Protein AF-A0A2D4JWB6-F1 (afdb_monomer)

Structure (mmCIF, N/CA/C/O backbone):
data_AF-A0A2D4JWB6-F1
#
_entry.id   AF-A0A2D4JWB6-F1
#
loop_
_atom_site.group_PDB
_atom_site.id
_atom_site.type_symbol
_atom_site.label_atom_id
_atom_site.label_alt_id
_atom_site.label_comp_id
_atom_site.label_asym_id
_atom_site.label_entity_id
_atom_site.label_seq_id
_atom_site.pdbx_PDB_ins_code
_atom_site.Cartn_x
_atom_site.Cartn_y
_atom_site.Cartn_z
_atom_site.occupancy
_atom_site.B_iso_or_equiv
_atom_site.auth_seq_id
_atom_site.auth_comp_id
_atom_site.auth_asym_id
_atom_site.auth_atom_id
_atom_site.pdbx_PDB_model_num
ATOM 1 N N . ALA A 1 1 ? -14.107 -13.205 6.616 1.00 50.22 1 ALA A N 1
ATOM 2 C CA . ALA A 1 1 ? -12.677 -13.515 6.820 1.00 50.22 1 ALA A CA 1
ATOM 3 C C . ALA A 1 1 ? -11.920 -12.197 6.752 1.00 50.22 1 ALA A C 1
ATOM 5 O O . ALA A 1 1 ? -12.348 -11.374 5.946 1.00 50.22 1 ALA A O 1
ATOM 6 N N . PRO A 1 2 ? -10.890 -11.950 7.582 1.00 56.34 2 PRO A N 1
ATOM 7 C CA . PRO A 1 2 ? -10.072 -10.755 7.404 1.00 56.34 2 PRO A CA 1
ATOM 8 C C . PRO A 1 2 ? -9.550 -10.767 5.966 1.00 56.34 2 PRO A C 1
ATOM 10 O O . PRO A 1 2 ? -9.200 -11.836 5.452 1.00 56.34 2 PRO A O 1
ATOM 13 N N . VAL A 1 3 ? -9.577 -9.612 5.296 1.00 56.62 3 VAL A N 1
ATOM 14 C CA . VAL A 1 3 ? -8.914 -9.458 3.997 1.00 56.62 3 VAL A CA 1
ATOM 15 C C . VAL A 1 3 ? -7.510 -10.043 4.166 1.00 56.62 3 VAL A C 1
ATOM 17 O O . VAL A 1 3 ? -6.886 -9.798 5.198 1.00 56.62 3 VAL A O 1
ATOM 20 N N . PRO A 1 4 ? -7.007 -10.883 3.253 1.00 68.75 4 PRO A N 1
ATOM 21 C CA . PRO A 1 4 ? -5.662 -11.417 3.386 1.00 68.75 4 PRO A CA 1
ATOM 22 C C . PRO A 1 4 ? -4.666 -10.290 3.085 1.00 68.75 4 PRO A C 1
ATOM 24 O O . PRO A 1 4 ? -4.110 -10.206 1.998 1.00 68.75 4 PRO A O 1
ATOM 27 N N . LEU A 1 5 ? -4.470 -9.397 4.055 1.00 70.38 5 LEU A N 1
ATOM 28 C CA . LEU A 1 5 ? -3.648 -8.189 3.961 1.00 70.38 5 LEU A CA 1
ATOM 29 C C . LEU A 1 5 ? -2.213 -8.532 3.557 1.00 70.38 5 LEU A C 1
ATOM 31 O O . LEU A 1 5 ? -1.631 -7.875 2.699 1.00 70.38 5 LEU A O 1
ATOM 35 N N . HIS A 1 6 ? -1.693 -9.653 4.062 1.00 71.62 6 HIS A N 1
ATOM 36 C CA . HIS A 1 6 ? -0.408 -10.203 3.632 1.00 71.62 6 HIS A CA 1
ATOM 37 C C . HIS A 1 6 ? -0.333 -10.520 2.133 1.00 71.62 6 HIS A C 1
ATOM 39 O O . HIS A 1 6 ? 0.759 -10.501 1.581 1.00 71.62 6 HIS A O 1
ATOM 45 N N . LEU A 1 7 ? -1.452 -10.807 1.453 1.00 81.00 7 LEU A N 1
ATOM 46 C CA . LEU A 1 7 ? -1.452 -10.949 -0.004 1.00 81.00 7 LEU A CA 1
ATOM 47 C C . LEU A 1 7 ? -1.303 -9.587 -0.681 1.00 81.00 7 LEU A C 1
ATOM 49 O O . LEU A 1 7 ? -0.507 -9.482 -1.611 1.00 81.00 7 LEU A O 1
ATOM 53 N N . MET A 1 8 ? -2.013 -8.548 -0.230 1.00 83.38 8 MET A N 1
ATOM 54 C CA . MET A 1 8 ? -1.891 -7.202 -0.813 1.00 83.38 8 MET A CA 1
ATOM 55 C C . MET A 1 8 ? -0.460 -6.667 -0.730 1.00 83.38 8 MET A C 1
ATOM 57 O O . MET A 1 8 ? 0.068 -6.208 -1.736 1.00 83.38 8 MET A O 1
ATOM 61 N N . PHE A 1 9 ? 0.185 -6.809 0.430 1.00 87.19 9 PHE A N 1
ATOM 62 C CA . PHE A 1 9 ? 1.580 -6.410 0.646 1.00 87.19 9 PHE A CA 1
ATOM 63 C C . PHE A 1 9 ? 2.575 -7.552 0.391 1.00 87.19 9 PHE A C 1
ATOM 65 O O . PHE A 1 9 ? 3.695 -7.538 0.898 1.00 87.19 9 PHE A O 1
ATOM 72 N N . SER A 1 10 ? 2.194 -8.576 -0.378 1.00 87.88 10 SER A N 1
ATOM 73 C CA . SER A 1 10 ? 3.151 -9.614 -0.761 1.00 87.88 10 SER A CA 1
ATOM 74 C C . SER A 1 10 ? 4.085 -9.090 -1.842 1.00 87.88 10 SER A C 1
ATOM 76 O O . SER A 1 10 ? 3.643 -8.445 -2.795 1.00 87.88 10 SER A O 1
ATOM 78 N N . GLN A 1 11 ? 5.366 -9.455 -1.750 1.00 86.62 11 GLN A N 1
ATOM 79 C CA . GLN A 1 11 ? 6.354 -9.122 -2.776 1.00 86.62 11 GLN A CA 1
ATOM 80 C C . GLN A 1 11 ? 5.837 -9.493 -4.173 1.00 86.62 11 GLN A C 1
ATOM 82 O O . GLN A 1 11 ? 5.835 -8.661 -5.068 1.00 86.62 11 GLN A O 1
ATOM 87 N N . LYS A 1 12 ? 5.283 -10.702 -4.330 1.00 87.00 12 LYS A N 1
ATOM 88 C CA . LYS A 1 12 ? 4.730 -11.182 -5.602 1.00 87.00 12 LYS A CA 1
ATOM 89 C C . LYS A 1 12 ? 3.659 -10.255 -6.185 1.00 87.00 12 LYS A C 1
ATOM 91 O O 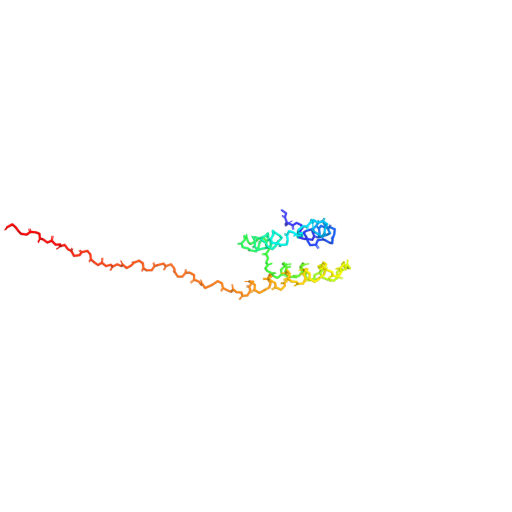. LYS A 1 12 ? 3.692 -9.985 -7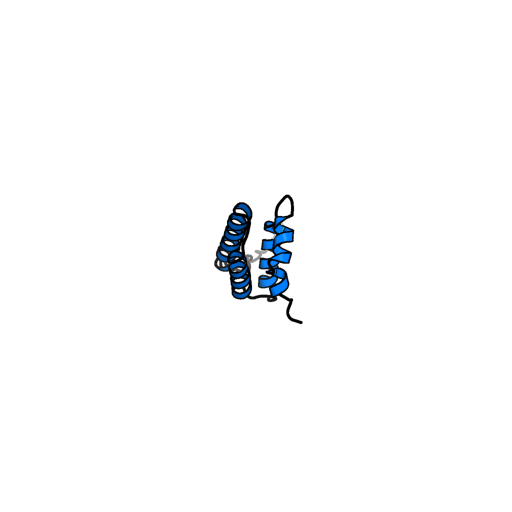.381 1.00 87.00 12 LYS A O 1
ATOM 96 N N . ASN A 1 13 ? 2.709 -9.793 -5.372 1.00 86.56 13 ASN A N 1
ATOM 97 C CA . ASN A 1 13 ? 1.631 -8.942 -5.874 1.00 86.56 13 ASN A CA 1
ATOM 98 C C . ASN A 1 13 ? 2.129 -7.544 -6.228 1.00 86.56 13 ASN A C 1
ATOM 100 O O . ASN A 1 13 ? 1.724 -6.980 -7.240 1.00 86.56 13 ASN A O 1
ATOM 104 N N . ILE A 1 14 ? 3.066 -7.028 -5.444 1.00 87.25 14 ILE A N 1
ATOM 105 C CA . ILE A 1 14 ? 3.694 -5.735 -5.695 1.00 87.25 14 ILE A CA 1
ATOM 106 C C . ILE A 1 14 ? 4.624 -5.783 -6.915 1.00 87.25 14 ILE A C 1
ATOM 108 O O . ILE A 1 14 ? 4.700 -4.814 -7.661 1.00 87.25 14 ILE A O 1
ATOM 112 N N . THR A 1 15 ? 5.227 -6.933 -7.230 1.00 84.25 15 THR A N 1
ATOM 113 C CA . THR A 1 15 ? 5.939 -7.130 -8.503 1.00 84.25 15 THR A CA 1
ATOM 114 C C . THR A 1 15 ? 5.015 -7.004 -9.720 1.00 84.25 15 THR 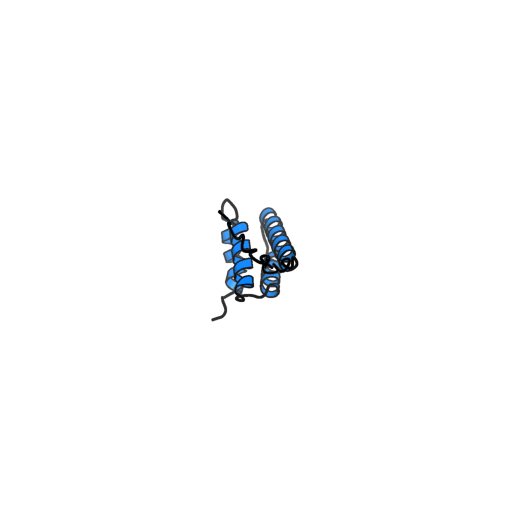A C 1
ATOM 116 O O . THR A 1 15 ? 5.471 -6.576 -10.775 1.00 84.25 15 THR A O 1
ATOM 119 N N . TYR A 1 16 ? 3.718 -7.326 -9.614 1.00 82.44 16 TYR A N 1
ATOM 120 C CA . TYR A 1 16 ? 2.790 -7.079 -10.727 1.00 82.44 16 TYR A CA 1
ATOM 121 C C . TYR A 1 16 ? 2.551 -5.585 -10.960 1.00 82.44 16 TYR A C 1
ATOM 123 O O . TYR A 1 16 ? 2.454 -5.175 -12.114 1.00 82.44 16 TYR A O 1
ATOM 131 N N . LEU A 1 17 ? 2.523 -4.774 -9.895 1.00 77.69 17 LEU A N 1
ATOM 132 C CA . LEU A 1 17 ? 2.514 -3.313 -10.018 1.00 77.69 17 LEU A CA 1
ATOM 133 C C . LEU A 1 17 ? 3.816 -2.808 -10.656 1.00 77.69 17 LEU A C 1
ATOM 135 O O . LEU A 1 17 ? 3.752 -2.017 -11.595 1.00 77.69 17 LEU A O 1
ATOM 139 N N . ALA A 1 18 ? 4.966 -3.351 -10.234 1.00 74.50 18 ALA A N 1
ATOM 140 C CA . ALA A 1 18 ? 6.290 -3.073 -10.810 1.00 74.50 18 ALA A CA 1
ATOM 141 C C . ALA A 1 18 ? 6.405 -3.409 -12.308 1.00 74.50 18 ALA A C 1
ATOM 143 O O . ALA A 1 18 ? 7.212 -2.841 -13.029 1.00 74.50 18 ALA A O 1
ATOM 144 N N . GLY A 1 19 ? 5.633 -4.387 -12.786 1.00 72.06 19 GLY A N 1
ATOM 145 C CA . GLY A 1 19 ? 5.634 -4.797 -14.191 1.00 72.06 19 GLY A CA 1
ATOM 146 C C . GLY A 1 19 ? 4.694 -3.983 -15.083 1.00 72.06 19 GLY A C 1
ATOM 147 O O . GLY A 1 19 ? 4.674 -4.201 -16.297 1.00 72.06 19 GLY A O 1
ATOM 148 N N . SER A 1 20 ? 3.878 -3.095 -14.509 1.00 73.75 20 SER A N 1
ATOM 149 C CA . SER A 1 20 ? 2.915 -2.284 -15.257 1.00 73.75 20 SER A CA 1
ATOM 150 C C . SER A 1 20 ? 3.581 -1.024 -15.821 1.00 73.75 20 SER A C 1
ATOM 152 O O . SER A 1 20 ? 4.416 -0.406 -15.171 1.00 73.75 20 SER A O 1
ATOM 154 N N . LYS A 1 21 ? 3.219 -0.631 -17.050 1.00 63.72 21 LYS A N 1
ATOM 155 C CA . LYS A 1 21 ? 3.890 0.459 -17.790 1.00 63.72 21 LYS A CA 1
ATOM 156 C C . LYS A 1 21 ? 3.892 1.815 -17.077 1.00 63.72 21 LYS A C 1
ATOM 158 O O . LYS A 1 21 ? 4.834 2.573 -17.269 1.00 63.72 21 LYS A O 1
ATOM 163 N N . ASP A 1 22 ? 2.859 2.088 -16.285 1.00 68.56 22 ASP A N 1
ATOM 164 C CA . ASP A 1 22 ? 2.648 3.376 -15.614 1.00 68.56 22 ASP A CA 1
ATOM 165 C C . ASP A 1 22 ? 2.665 3.238 -14.082 1.00 68.56 22 ASP A C 1
ATOM 167 O O . ASP A 1 22 ? 2.254 4.153 -13.367 1.00 68.56 22 ASP A O 1
ATOM 171 N N . HIS A 1 23 ? 3.090 2.070 -13.584 1.00 67.12 23 HIS A N 1
ATOM 172 C CA . HIS A 1 23 ? 3.223 1.696 -12.175 1.00 67.12 23 HIS A CA 1
ATOM 173 C C . HIS A 1 23 ? 1.997 1.905 -11.264 1.00 67.12 23 HIS A C 1
ATOM 175 O O . HIS A 1 23 ? 2.096 1.647 -10.072 1.00 67.12 23 HIS A O 1
ATOM 181 N N . GLU A 1 24 ? 0.846 2.334 -11.801 1.00 82.81 24 GLU A N 1
ATOM 182 C CA . GLU A 1 24 ? -0.489 2.494 -11.190 1.00 82.81 24 GLU A CA 1
ATOM 183 C C . GLU A 1 24 ? -0.522 2.901 -9.696 1.00 82.81 24 GLU A C 1
ATOM 185 O O . GLU A 1 24 ? -1.493 2.648 -8.976 1.00 82.81 24 GLU A O 1
ATOM 190 N N . TRP A 1 25 ? 0.505 3.614 -9.221 1.00 85.62 25 TRP A N 1
ATOM 191 C CA . TRP A 1 25 ? 0.703 3.928 -7.806 1.00 85.62 25 TRP A CA 1
ATOM 192 C C . TRP A 1 25 ? -0.410 4.799 -7.241 1.00 85.62 25 TRP A C 1
ATOM 194 O O . TRP A 1 25 ? -0.756 4.689 -6.067 1.00 85.62 25 TRP A O 1
ATOM 204 N N . ALA A 1 26 ? -1.013 5.639 -8.084 1.00 85.81 26 ALA A N 1
ATOM 205 C CA . ALA A 1 26 ? -2.175 6.436 -7.719 1.00 85.81 26 ALA A CA 1
ATOM 206 C C . ALA A 1 26 ? -3.394 5.559 -7.384 1.00 85.81 26 ALA A C 1
ATOM 208 O O . ALA A 1 26 ? -4.083 5.831 -6.402 1.00 85.81 26 ALA A O 1
ATOM 209 N N . LEU A 1 27 ? -3.639 4.491 -8.154 1.00 87.75 27 LEU A N 1
ATOM 210 C CA . LEU A 1 27 ? -4.720 3.536 -7.886 1.00 87.75 27 LEU A CA 1
ATOM 211 C C . LEU A 1 27 ? -4.411 2.698 -6.647 1.00 87.75 27 LEU A C 1
ATOM 213 O O . LEU A 1 27 ? -5.298 2.457 -5.828 1.00 87.75 27 LEU A O 1
ATOM 217 N N . PHE A 1 28 ? -3.146 2.315 -6.474 1.00 89.12 28 PHE A N 1
ATOM 218 C CA . PHE A 1 28 ? -2.695 1.622 -5.274 1.00 89.12 28 PHE A CA 1
ATOM 219 C C . PHE A 1 28 ? -2.923 2.472 -4.016 1.00 89.12 28 PHE A C 1
ATOM 221 O O . PHE A 1 28 ? -3.581 2.020 -3.082 1.00 89.12 28 PHE A O 1
ATOM 228 N N . LEU A 1 29 ? -2.482 3.734 -4.020 1.00 90.00 29 LEU A N 1
ATOM 229 C CA . LEU A 1 29 ? -2.722 4.690 -2.935 1.00 90.00 29 LEU A CA 1
ATOM 230 C C . LEU A 1 29 ? -4.214 4.930 -2.686 1.00 90.00 29 LEU A C 1
ATOM 232 O O . LEU A 1 29 ? -4.643 4.945 -1.534 1.00 90.00 29 LEU A O 1
ATOM 236 N N . PHE A 1 30 ? -5.010 5.099 -3.746 1.00 89.38 30 PHE A N 1
ATOM 237 C CA . PHE A 1 30 ? -6.460 5.272 -3.637 1.00 89.38 30 PHE A CA 1
ATOM 238 C C . PHE A 1 30 ? -7.117 4.088 -2.919 1.00 89.38 30 PHE A C 1
ATOM 240 O O . PHE A 1 30 ? -7.898 4.280 -1.989 1.00 89.38 30 PHE A O 1
ATOM 247 N N . MET A 1 31 ? -6.750 2.862 -3.293 1.00 90.56 31 MET A N 1
ATOM 248 C CA . MET A 1 31 ? -7.225 1.653 -2.627 1.00 90.56 31 MET A CA 1
ATOM 249 C C . MET A 1 31 ? -6.806 1.619 -1.150 1.00 90.56 31 MET A C 1
ATOM 251 O O . MET A 1 31 ? -7.641 1.314 -0.302 1.00 90.56 31 MET A O 1
ATOM 255 N N . LEU A 1 32 ? -5.551 1.949 -0.820 1.00 90.81 32 LEU A N 1
ATOM 256 C CA . LEU A 1 32 ? -5.075 1.968 0.570 1.00 90.81 32 LEU A CA 1
ATOM 257 C C . LEU A 1 32 ? -5.856 2.962 1.438 1.00 90.81 32 LEU A C 1
ATOM 259 O O . LEU A 1 32 ? -6.248 2.620 2.552 1.00 90.81 32 LEU A O 1
ATOM 263 N N . HIS A 1 33 ? -6.127 4.164 0.921 1.00 90.50 33 HIS A N 1
ATOM 264 C CA . HIS A 1 33 ? -6.982 5.133 1.608 1.00 90.50 33 HIS A CA 1
ATOM 265 C C . HIS A 1 33 ? -8.404 4.601 1.788 1.00 90.50 33 HIS A C 1
ATOM 267 O O . HIS A 1 33 ? -8.911 4.620 2.906 1.00 90.50 33 HIS A O 1
ATOM 273 N N . GLY A 1 34 ? -9.001 4.027 0.740 1.00 89.62 34 GLY A N 1
ATOM 274 C CA . GLY A 1 34 ? -10.336 3.436 0.820 1.00 89.62 34 GLY A CA 1
ATOM 275 C C . GLY A 1 34 ? -10.442 2.335 1.881 1.00 89.62 34 GLY A C 1
ATOM 276 O O . GLY A 1 34 ? -11.443 2.268 2.592 1.00 89.62 34 GLY A O 1
ATOM 277 N N . LEU A 1 35 ? -9.406 1.506 2.052 1.00 88.81 35 LEU A N 1
ATOM 278 C CA . LEU A 1 35 ? -9.376 0.478 3.101 1.00 88.81 35 LEU A CA 1
ATOM 279 C C . LEU A 1 35 ? -9.415 1.084 4.508 1.00 88.81 35 LEU A C 1
ATOM 281 O O . LEU A 1 35 ? -10.115 0.557 5.373 1.00 88.81 35 LEU A O 1
ATOM 285 N N . VAL A 1 36 ? -8.704 2.191 4.730 1.00 89.69 36 VAL A N 1
ATOM 286 C CA . VAL A 1 36 ? -8.716 2.893 6.020 1.00 89.69 36 VAL A CA 1
ATOM 287 C C . VAL A 1 36 ? -10.035 3.619 6.252 1.00 89.69 36 VAL A C 1
ATOM 289 O O . VAL A 1 36 ? -10.643 3.467 7.309 1.00 89.69 36 VAL A O 1
ATOM 292 N N . GLU A 1 37 ? -10.518 4.355 5.253 1.00 89.62 37 GLU A N 1
ATOM 293 C CA . GLU A 1 37 ? -11.769 5.121 5.320 1.00 89.62 37 GLU A CA 1
ATOM 294 C C . GLU A 1 37 ? -12.981 4.238 5.636 1.00 89.62 37 GLU A C 1
ATOM 296 O O . GLU A 1 37 ? -13.863 4.635 6.395 1.00 89.62 37 GLU A O 1
ATOM 301 N N . HIS A 1 38 ? -13.010 3.016 5.102 1.00 88.69 38 HIS A N 1
ATOM 302 C CA . HIS A 1 38 ? -14.101 2.068 5.330 1.00 88.69 38 HIS A CA 1
ATOM 303 C C . HIS A 1 38 ? -13.880 1.174 6.562 1.00 88.69 38 HIS A C 1
ATOM 305 O O . HIS A 1 38 ? -14.654 0.243 6.789 1.00 88.69 38 HIS A O 1
ATOM 311 N N . GLY A 1 39 ? -12.830 1.424 7.354 1.00 86.62 39 GLY A N 1
ATOM 312 C CA . GLY A 1 39 ? -12.521 0.662 8.567 1.00 86.62 39 GLY A CA 1
ATOM 313 C C . GLY A 1 39 ? -12.127 -0.795 8.308 1.00 86.62 39 GLY A C 1
ATOM 314 O O . GLY A 1 39 ? -12.248 -1.634 9.199 1.00 86.62 39 GLY A O 1
ATOM 315 N N . LEU A 1 40 ? -11.682 -1.112 7.087 1.00 86.62 40 LEU A N 1
ATOM 316 C CA . LEU A 1 40 ? -11.205 -2.443 6.705 1.00 86.62 40 LEU A CA 1
ATOM 317 C C . LEU A 1 40 ? -9.757 -2.678 7.153 1.00 86.62 40 LEU A C 1
ATOM 319 O O . LEU A 1 40 ? -9.353 -3.828 7.320 1.00 86.62 40 LEU A O 1
ATOM 323 N N . MET A 1 41 ? -8.998 -1.595 7.341 1.00 87.69 41 MET A N 1
ATOM 324 C CA . MET A 1 41 ? -7.656 -1.574 7.918 1.00 87.69 41 MET A CA 1
ATOM 325 C C . MET A 1 41 ? -7.455 -0.316 8.756 1.00 87.69 41 MET A C 1
ATOM 327 O O . MET A 1 41 ? -8.033 0.732 8.486 1.00 87.69 41 MET A O 1
ATOM 331 N N . THR A 1 42 ? -6.571 -0.389 9.736 1.00 89.31 42 THR A N 1
ATOM 332 C CA . THR A 1 42 ? -6.019 0.795 10.395 1.00 89.31 42 THR A CA 1
ATOM 333 C C . THR A 1 42 ? -4.896 1.403 9.549 1.00 89.31 42 THR A C 1
ATOM 335 O O . THR A 1 42 ? -4.223 0.702 8.788 1.00 89.31 42 THR A O 1
ATOM 338 N N . SER A 1 43 ? -4.645 2.707 9.701 1.00 90.06 43 SER A N 1
ATOM 339 C CA . SER A 1 43 ? -3.492 3.363 9.063 1.00 90.06 43 SER A CA 1
ATOM 340 C C . SER A 1 43 ? -2.178 2.677 9.440 1.00 90.06 43 SER A C 1
ATOM 342 O O . SER A 1 43 ? -1.343 2.426 8.580 1.00 90.06 43 SER A O 1
ATOM 344 N N . THR A 1 44 ? -2.045 2.274 10.704 1.00 89.88 44 THR A N 1
ATOM 345 C CA . THR A 1 44 ? -0.877 1.561 11.227 1.00 89.88 44 THR A CA 1
ATOM 346 C C . THR A 1 44 ? -0.670 0.195 10.568 1.00 89.88 44 THR A C 1
ATOM 348 O O . THR A 1 44 ? 0.467 -0.190 10.313 1.00 89.88 44 THR A O 1
ATOM 351 N N . GLU A 1 45 ? -1.730 -0.558 10.261 1.00 89.12 45 GLU A N 1
ATOM 352 C CA . GLU A 1 45 ? -1.596 -1.825 9.522 1.00 89.12 45 GLU A CA 1
ATOM 353 C C . GLU A 1 45 ? -1.112 -1.601 8.084 1.00 89.12 45 GLU A C 1
ATOM 355 O O . GLU A 1 45 ? -0.287 -2.371 7.590 1.00 89.12 45 GLU A O 1
ATOM 360 N N . VAL A 1 46 ? -1.576 -0.536 7.423 1.00 89.62 46 VAL A N 1
ATOM 361 C CA . VAL A 1 46 ? -1.101 -0.165 6.080 1.00 89.62 46 VAL A CA 1
ATOM 362 C C . VAL A 1 46 ? 0.362 0.280 6.115 1.00 89.62 46 VAL A C 1
ATOM 364 O O . VAL A 1 46 ? 1.160 -0.177 5.298 1.00 89.62 46 VAL A O 1
ATOM 367 N N . GLU A 1 47 ? 0.735 1.126 7.075 1.00 90.75 47 GLU A N 1
ATOM 368 C CA . GLU A 1 47 ? 2.111 1.600 7.263 1.00 90.75 47 GLU A CA 1
ATOM 369 C C . GLU A 1 47 ? 3.084 0.439 7.487 1.00 90.75 47 GLU A C 1
ATOM 371 O O . GLU A 1 47 ? 4.128 0.379 6.836 1.00 90.75 47 GLU A O 1
ATOM 376 N N . HIS A 1 48 ? 2.729 -0.525 8.344 1.00 89.94 48 HIS A N 1
ATOM 377 C CA . HIS A 1 48 ? 3.542 -1.724 8.549 1.00 89.94 48 HIS A CA 1
ATOM 378 C C . HIS A 1 48 ? 3.690 -2.549 7.267 1.00 89.94 48 HIS A C 1
ATOM 380 O O . HIS A 1 48 ? 4.805 -2.944 6.932 1.00 89.94 48 HIS A O 1
ATOM 386 N N . GLY A 1 49 ? 2.600 -2.763 6.521 1.00 90.38 49 GLY A N 1
ATOM 387 C CA . GLY A 1 49 ? 2.644 -3.492 5.251 1.00 90.38 49 GLY A CA 1
ATOM 388 C C . GLY A 1 49 ? 3.566 -2.834 4.220 1.00 90.38 49 GLY A C 1
ATOM 389 O O . GLY A 1 49 ? 4.374 -3.510 3.583 1.00 90.38 49 GLY A O 1
ATOM 390 N N . LEU A 1 50 ? 3.502 -1.507 4.089 1.00 91.00 50 LEU A N 1
ATOM 391 C CA . LEU A 1 50 ? 4.387 -0.742 3.206 1.00 91.00 50 LEU A CA 1
ATOM 392 C C . LEU A 1 50 ? 5.852 -0.791 3.672 1.00 91.00 50 LEU A C 1
ATOM 394 O O . LEU A 1 50 ? 6.752 -0.969 2.851 1.00 91.00 50 LEU A O 1
ATOM 398 N N . HIS A 1 51 ? 6.106 -0.693 4.978 1.00 91.00 51 HIS A N 1
ATOM 399 C CA . HIS A 1 51 ? 7.453 -0.827 5.532 1.00 91.00 51 HIS A CA 1
ATOM 400 C C . HIS A 1 51 ? 8.049 -2.222 5.322 1.00 91.00 51 HIS A C 1
ATOM 402 O O . HIS A 1 51 ? 9.241 -2.349 5.044 1.00 91.00 51 HIS A O 1
ATOM 408 N N . ASP A 1 52 ? 7.249 -3.278 5.442 1.00 90.12 52 ASP A N 1
ATOM 409 C CA . ASP A 1 52 ? 7.714 -4.642 5.194 1.00 90.12 52 ASP A CA 1
ATOM 410 C C . ASP A 1 52 ? 8.017 -4.886 3.716 1.00 90.12 52 ASP A C 1
ATOM 412 O O . ASP A 1 52 ? 8.970 -5.603 3.401 1.00 90.12 52 ASP A O 1
ATOM 416 N N . LEU A 1 53 ? 7.284 -4.235 2.806 1.00 90.19 53 LEU A N 1
ATOM 417 C CA . LEU A 1 53 ? 7.637 -4.226 1.390 1.00 90.19 53 LEU A CA 1
ATOM 418 C C . LEU A 1 53 ? 8.994 -3.569 1.155 1.00 90.19 53 LEU A C 1
ATOM 420 O O . LEU A 1 53 ? 9.805 -4.149 0.445 1.00 90.19 53 LEU A O 1
ATOM 424 N N . GLN A 1 54 ? 9.289 -2.424 1.772 1.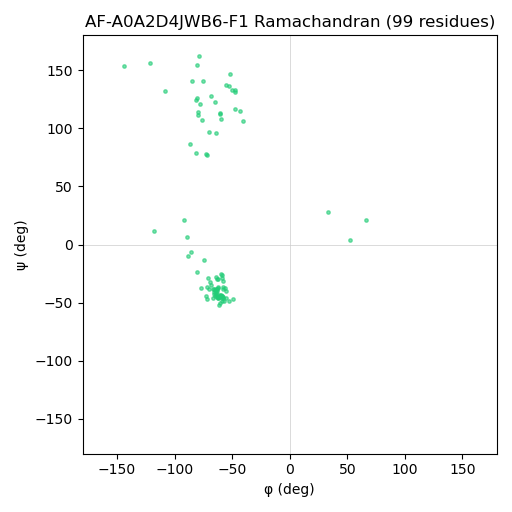00 89.12 54 GLN A N 1
ATOM 425 C CA . GLN A 1 54 ? 10.584 -1.747 1.601 1.00 89.12 54 GLN A CA 1
ATOM 426 C C . GLN A 1 54 ? 11.791 -2.593 2.026 1.00 89.12 54 GLN A C 1
ATOM 428 O O . GLN A 1 54 ? 12.892 -2.383 1.528 1.00 89.12 54 GLN A O 1
ATOM 433 N N . LYS A 1 55 ? 11.604 -3.553 2.939 1.00 90.00 55 LYS A N 1
ATOM 434 C CA . LYS A 1 55 ? 12.672 -4.468 3.378 1.00 90.00 55 LYS A CA 1
ATOM 435 C C . LYS A 1 55 ? 13.007 -5.543 2.337 1.00 90.00 55 LYS A C 1
ATOM 437 O O . LYS A 1 55 ? 14.009 -6.237 2.495 1.00 90.00 55 LYS A O 1
ATOM 442 N N . GLN A 1 56 ? 12.168 -5.725 1.316 1.00 89.38 56 GLN A N 1
ATOM 443 C CA . GLN A 1 56 ? 12.394 -6.706 0.254 1.00 89.38 56 GLN A CA 1
ATOM 444 C C . GLN A 1 56 ? 13.403 -6.192 -0.779 1.00 89.38 56 GLN A C 1
ATOM 446 O O . GLN A 1 56 ? 13.675 -4.998 -0.886 1.00 89.38 56 GLN A O 1
ATOM 451 N N . THR A 1 57 ? 13.961 -7.107 -1.571 1.00 89.19 57 THR A N 1
ATOM 452 C CA . THR A 1 57 ? 14.869 -6.747 -2.665 1.00 89.19 57 THR A CA 1
ATOM 453 C C . THR A 1 57 ? 14.074 -6.267 -3.877 1.00 89.19 57 THR A C 1
ATOM 455 O O . THR A 1 57 ? 13.367 -7.059 -4.506 1.00 89.19 57 THR A O 1
ATOM 458 N N . TRP A 1 58 ? 14.227 -4.986 -4.212 1.00 88.31 58 TRP A N 1
ATOM 459 C CA . TRP A 1 58 ? 13.607 -4.339 -5.368 1.00 88.31 58 TRP A CA 1
ATOM 460 C C . TRP A 1 58 ? 14.651 -3.737 -6.311 1.00 88.31 58 TRP A C 1
ATOM 462 O O . TRP A 1 58 ? 15.756 -3.406 -5.872 1.00 88.31 58 TRP A O 1
ATOM 472 N N . PRO A 1 59 ? 14.303 -3.550 -7.595 1.00 88.06 59 PRO A N 1
ATOM 473 C CA . PRO A 1 59 ? 14.976 -2.583 -8.455 1.00 88.06 59 PRO A CA 1
ATOM 474 C C . PRO A 1 59 ? 15.024 -1.192 -7.799 1.00 88.06 59 PRO A C 1
ATOM 476 O O . PRO A 1 59 ? 14.123 -0.828 -7.042 1.00 88.06 59 PRO A O 1
ATOM 479 N N . LEU A 1 60 ? 16.096 -0.434 -8.047 1.00 87.19 60 LEU A N 1
ATOM 480 C CA . LEU A 1 60 ? 16.339 0.845 -7.366 1.00 87.19 60 LEU A CA 1
ATOM 481 C C . LEU A 1 60 ? 15.243 1.877 -7.663 1.00 87.19 60 LEU A C 1
ATOM 483 O O . LEU A 1 60 ? 14.717 2.487 -6.738 1.00 87.19 60 LEU A O 1
ATOM 487 N N . ASP A 1 61 ? 14.877 2.006 -8.935 1.00 85.88 61 ASP A N 1
ATOM 488 C CA . ASP A 1 61 ? 13.770 2.831 -9.424 1.00 85.88 61 ASP A CA 1
ATOM 489 C C . ASP A 1 61 ? 12.463 2.503 -8.696 1.00 85.88 61 ASP A C 1
ATOM 491 O O . ASP A 1 61 ? 11.812 3.380 -8.132 1.00 85.88 61 ASP A O 1
ATOM 495 N N . PHE A 1 62 ? 12.138 1.217 -8.594 1.00 86.81 62 PHE A N 1
ATOM 496 C CA . PHE A 1 62 ? 10.945 0.773 -7.884 1.00 86.81 62 PHE A CA 1
ATOM 497 C C . PHE A 1 62 ? 11.001 1.066 -6.378 1.00 86.81 62 PHE A C 1
ATOM 499 O O . PHE A 1 62 ? 9.998 1.434 -5.765 1.00 86.81 62 PHE A O 1
ATOM 506 N N . SER A 1 63 ? 12.172 0.903 -5.758 1.00 88.38 63 SER A N 1
ATOM 507 C CA . SER A 1 63 ? 12.361 1.181 -4.333 1.00 88.38 63 SER A CA 1
ATOM 508 C C . SER A 1 63 ? 12.148 2.663 -4.007 1.00 88.38 63 SER A C 1
ATOM 510 O O . SER A 1 63 ? 11.549 2.973 -2.976 1.00 88.38 63 SER A O 1
ATOM 512 N N . GLU A 1 64 ? 12.622 3.570 -4.864 1.00 89.94 64 GLU A N 1
ATOM 513 C CA . GLU A 1 64 ? 12.436 5.019 -4.710 1.00 89.94 64 GLU A CA 1
ATOM 514 C C . GLU A 1 64 ? 10.957 5.413 -4.846 1.00 89.94 64 GLU A C 1
ATOM 516 O O . GLU A 1 64 ? 10.432 6.190 -4.040 1.00 89.94 64 GLU A O 1
ATOM 521 N N . GLU A 1 65 ? 10.251 4.824 -5.814 1.00 89.81 65 GLU A N 1
ATOM 522 C CA . GLU A 1 65 ? 8.813 5.034 -6.002 1.00 89.81 65 GLU A CA 1
ATOM 523 C C . GLU A 1 65 ? 7.990 4.500 -4.820 1.00 89.81 65 GLU A C 1
ATOM 525 O O . GLU A 1 65 ? 7.116 5.201 -4.300 1.00 89.81 65 GLU A O 1
ATOM 530 N N . LEU A 1 66 ? 8.304 3.299 -4.325 1.00 89.44 66 LEU A N 1
ATOM 531 C CA . LEU A 1 66 ? 7.642 2.713 -3.158 1.00 89.44 66 LEU A CA 1
ATOM 532 C C . LEU A 1 66 ? 7.868 3.555 -1.891 1.00 89.44 66 LEU A C 1
ATOM 534 O O . LEU A 1 66 ? 6.961 3.725 -1.073 1.00 89.44 66 LEU A O 1
ATOM 538 N N . GLU A 1 67 ? 9.062 4.124 -1.724 1.00 91.69 67 GLU A N 1
ATOM 539 C CA . GLU A 1 67 ? 9.349 5.060 -0.638 1.00 91.69 67 GLU A CA 1
ATOM 540 C C . GLU A 1 67 ? 8.544 6.363 -0.766 1.00 91.69 67 GLU A C 1
ATOM 542 O O . GLU A 1 67 ? 8.040 6.884 0.234 1.00 91.69 67 GLU A O 1
ATOM 547 N N . ALA A 1 68 ? 8.362 6.881 -1.985 1.00 91.62 68 ALA A N 1
ATOM 548 C CA . ALA A 1 68 ? 7.485 8.022 -2.228 1.00 91.62 68 ALA A CA 1
ATOM 549 C C . ALA A 1 68 ? 6.023 7.708 -1.863 1.00 91.62 68 ALA A C 1
ATOM 551 O O . ALA A 1 68 ? 5.379 8.512 -1.188 1.00 91.62 68 ALA A O 1
ATOM 552 N N . VAL A 1 69 ? 5.521 6.525 -2.227 1.00 89.44 69 VAL A N 1
ATOM 553 C CA . VAL A 1 69 ? 4.177 6.045 -1.862 1.00 89.44 69 VAL A CA 1
ATOM 554 C C . VAL A 1 69 ? 3.997 5.989 -0.345 1.00 89.44 69 VAL A C 1
ATOM 556 O O . VAL A 1 69 ? 3.018 6.535 0.167 1.00 89.44 69 VAL A O 1
ATOM 559 N N . LEU A 1 70 ? 4.953 5.402 0.385 1.00 88.62 70 LEU A N 1
ATOM 560 C CA . LEU A 1 70 ? 4.918 5.361 1.849 1.00 88.62 70 LEU A CA 1
ATOM 561 C C . LEU A 1 70 ? 4.843 6.772 2.449 1.00 88.62 70 LEU A C 1
ATOM 563 O O . LEU A 1 70 ? 3.983 7.043 3.289 1.00 88.62 70 LEU A O 1
ATOM 567 N N . ARG A 1 71 ? 5.702 7.690 1.989 1.00 91.44 71 ARG A N 1
ATOM 568 C CA . ARG A 1 71 ? 5.698 9.088 2.448 1.00 91.44 71 ARG A CA 1
ATOM 569 C C . ARG A 1 71 ? 4.361 9.780 2.195 1.00 91.44 71 ARG A C 1
ATOM 571 O O . ARG A 1 71 ? 3.870 10.485 3.078 1.00 91.44 71 ARG A O 1
ATOM 578 N N . ILE A 1 72 ? 3.776 9.594 1.010 1.00 91.19 72 ILE A N 1
ATOM 579 C CA . ILE A 1 72 ? 2.482 10.187 0.642 1.00 91.19 72 ILE A CA 1
ATOM 580 C C . ILE A 1 72 ? 1.373 9.662 1.554 1.00 91.19 72 ILE A C 1
ATOM 582 O O . ILE A 1 72 ? 0.571 10.457 2.049 1.00 91.19 72 ILE A O 1
ATOM 586 N N . PHE A 1 73 ? 1.345 8.350 1.799 1.00 89.81 73 PHE A N 1
ATOM 587 C CA . PHE A 1 73 ? 0.340 7.735 2.657 1.00 89.81 73 PHE A CA 1
ATOM 588 C C . PHE A 1 73 ? 0.417 8.285 4.090 1.00 89.81 73 PHE A C 1
ATOM 590 O O . PHE A 1 73 ? -0.576 8.821 4.581 1.00 89.81 73 PHE A O 1
ATOM 597 N N . ILE A 1 74 ? 1.608 8.265 4.704 1.00 86.44 74 ILE A N 1
ATOM 598 C CA . ILE A 1 74 ? 1.847 8.782 6.065 1.00 86.44 74 ILE A CA 1
ATOM 599 C C . ILE A 1 74 ? 1.491 10.275 6.169 1.00 86.44 74 ILE A C 1
ATOM 601 O O . ILE A 1 74 ? 0.834 10.719 7.107 1.00 86.44 74 ILE A O 1
ATOM 605 N N . SER A 1 75 ? 1.891 11.086 5.185 1.00 84.62 75 SER A N 1
ATOM 606 C CA . SER A 1 75 ? 1.616 12.530 5.222 1.00 84.62 75 SER A CA 1
ATOM 607 C C . SER A 1 75 ? 0.114 12.827 5.220 1.00 84.62 75 SER A C 1
ATOM 609 O O . SER A 1 75 ? -0.344 13.752 5.893 1.00 84.62 75 SER A O 1
ATOM 611 N N . LYS A 1 76 ? -0.674 12.031 4.490 1.00 71.38 76 LYS A N 1
ATOM 612 C CA . LYS A 1 76 ? -2.130 12.184 4.427 1.00 71.38 76 LYS A CA 1
ATOM 613 C C . LYS A 1 76 ? -2.846 11.656 5.665 1.00 71.38 76 LYS A C 1
ATOM 615 O O . LYS A 1 76 ? -3.791 12.303 6.098 1.00 71.38 76 LYS A O 1
ATOM 620 N N . THR A 1 77 ? -2.405 10.547 6.262 1.00 63.16 77 THR A N 1
ATOM 621 C CA . THR A 1 77 ? -3.028 10.016 7.490 1.00 63.16 77 THR A CA 1
ATOM 622 C C . THR A 1 77 ? -2.873 10.968 8.681 1.00 63.16 77 THR A C 1
ATOM 624 O O . THR A 1 77 ? -3.745 11.012 9.545 1.00 63.16 77 THR A O 1
ATOM 627 N N . HIS A 1 78 ? -1.818 11.791 8.702 1.00 56.50 78 HIS A N 1
ATOM 628 C CA . HIS A 1 78 ? -1.620 12.847 9.706 1.00 56.50 78 HIS A CA 1
ATOM 629 C C . HIS A 1 78 ? -2.258 14.192 9.347 1.00 56.50 78 HIS A C 1
ATOM 631 O O . HIS A 1 78 ? -2.345 15.083 10.196 1.00 56.50 78 HIS A O 1
ATOM 637 N N . THR A 1 79 ? -2.734 14.351 8.112 1.00 52.78 79 THR A N 1
ATOM 638 C CA . THR A 1 79 ? -3.519 15.521 7.730 1.00 52.78 79 THR A CA 1
ATOM 639 C C . THR A 1 79 ? -4.950 15.274 8.186 1.00 52.78 79 THR A C 1
ATOM 641 O O . THR A 1 79 ? -5.806 14.868 7.410 1.00 52.78 79 THR A O 1
ATOM 644 N N . THR A 1 80 ? -5.199 15.477 9.482 1.00 47.28 80 THR A N 1
ATOM 645 C CA . THR A 1 80 ? -6.552 15.627 10.029 1.00 47.28 80 THR A CA 1
ATOM 646 C C . THR A 1 80 ? -7.336 16.534 9.082 1.00 47.28 80 THR A C 1
ATOM 648 O O . THR A 1 80 ? -6.957 17.695 8.912 1.00 47.28 80 THR A O 1
ATOM 651 N N . GLU A 1 81 ? -8.377 16.015 8.426 1.00 46.16 81 GLU A N 1
ATOM 652 C CA . GLU A 1 81 ? -9.277 16.857 7.639 1.00 46.16 81 GLU A CA 1
ATOM 653 C C . GLU A 1 81 ? -9.705 18.043 8.517 1.00 46.16 81 GLU A C 1
ATOM 655 O O . GLU A 1 81 ? -10.065 17.836 9.686 1.00 46.16 81 GLU A O 1
ATOM 6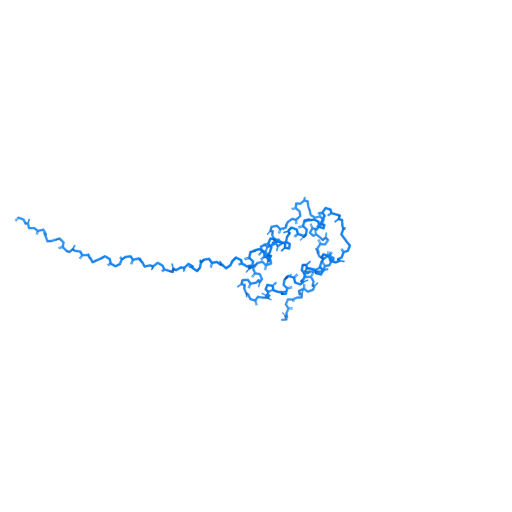60 N N . PRO A 1 82 ? -9.666 19.291 8.013 1.00 48.28 82 PRO A N 1
ATOM 661 C CA . PRO A 1 82 ? -10.324 20.377 8.706 1.00 48.28 82 PRO A CA 1
ATOM 662 C C . PRO A 1 82 ? -11.793 19.989 8.781 1.00 48.28 82 PRO A C 1
ATOM 664 O O . PRO A 1 82 ? -12.477 19.964 7.762 1.00 48.28 82 PRO A O 1
ATOM 667 N N . LYS A 1 83 ? -12.235 19.626 9.991 1.00 51.69 83 LYS A N 1
ATOM 668 C CA . LYS A 1 83 ? -13.612 19.274 10.326 1.00 51.69 83 LYS A CA 1
ATOM 669 C C . LYS A 1 83 ? -14.523 20.239 9.583 1.00 51.69 83 LYS A C 1
ATOM 671 O O . LYS A 1 83 ? -14.570 21.420 9.927 1.00 51.69 83 LYS A O 1
ATOM 676 N N . THR A 1 84 ? -15.184 19.762 8.535 1.00 53.31 84 THR A N 1
ATOM 677 C CA . THR A 1 84 ? -16.164 20.542 7.792 1.00 53.31 84 THR A CA 1
ATOM 678 C C . THR A 1 84 ? -17.280 20.826 8.781 1.00 53.31 84 THR A C 1
ATOM 680 O O . THR A 1 84 ? -18.126 19.979 9.064 1.00 53.31 84 THR A O 1
ATOM 683 N N . PHE A 1 85 ? -17.227 22.000 9.410 1.00 54.91 85 PHE A N 1
ATOM 684 C CA . PHE A 1 85 ? -18.340 22.505 10.187 1.00 54.91 85 PHE A CA 1
ATOM 685 C C . PHE A 1 85 ? -19.503 22.626 9.207 1.00 54.91 85 PHE A C 1
ATOM 687 O O . PHE A 1 85 ? -19.439 23.377 8.233 1.00 54.91 85 PHE A O 1
ATOM 694 N N . ALA A 1 86 ? -20.525 21.800 9.426 1.00 57.62 86 ALA A N 1
ATOM 695 C CA . ALA A 1 86 ? -21.780 21.904 8.715 1.00 57.62 86 ALA A CA 1
ATOM 696 C C . ALA A 1 86 ? -22.298 23.347 8.834 1.00 57.62 86 ALA A C 1
ATOM 698 O O . ALA A 1 86 ? -22.200 23.970 9.889 1.00 57.62 86 ALA A O 1
ATOM 699 N N . CYS A 1 87 ? -22.782 23.862 7.709 1.00 61.28 87 CYS A N 1
ATOM 700 C CA . CYS A 1 87 ? -23.232 25.230 7.493 1.00 61.28 87 CYS A CA 1
ATOM 701 C C . CYS A 1 87 ? -24.173 25.748 8.592 1.00 61.28 87 CYS A C 1
ATOM 703 O O . CYS A 1 87 ? -25.221 25.144 8.808 1.00 61.28 87 CYS A O 1
ATOM 705 N N . ASP A 1 88 ? -23.912 26.944 9.124 1.00 51.06 88 ASP A N 1
ATOM 706 C CA . ASP A 1 88 ? -25.000 27.814 9.582 1.00 51.06 88 ASP A CA 1
ATOM 707 C C . ASP A 1 88 ? -25.473 28.631 8.378 1.00 51.06 88 ASP A C 1
ATOM 709 O O . ASP A 1 88 ? -24.992 29.725 8.075 1.00 51.06 88 ASP A O 1
ATOM 713 N N . LEU A 1 89 ? -26.398 28.033 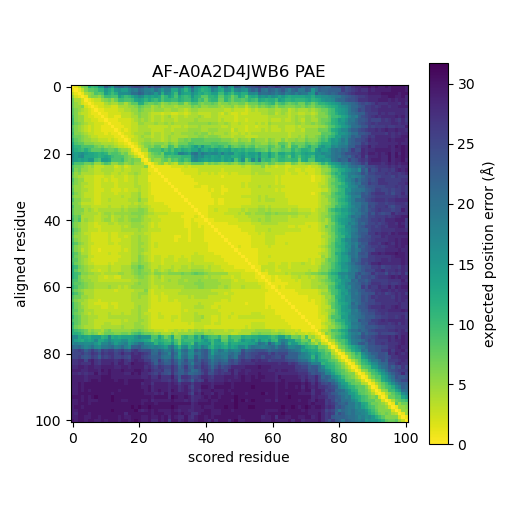7.625 1.00 55.94 89 LEU A N 1
ATOM 714 C CA . LEU A 1 89 ? -27.201 28.755 6.650 1.00 55.94 89 LEU A CA 1
ATOM 715 C C . LEU A 1 89 ? -27.984 29.820 7.430 1.00 55.94 89 LEU A C 1
ATOM 717 O O . LEU A 1 89 ? -28.827 29.484 8.261 1.00 55.94 89 LEU A O 1
ATOM 721 N N . GLY A 1 90 ? -27.661 31.091 7.193 1.00 52.06 90 GLY A N 1
ATOM 722 C CA . GLY A 1 90 ? -28.207 32.221 7.934 1.00 52.06 90 GLY A CA 1
ATOM 723 C C . GLY A 1 90 ? -29.725 32.154 8.085 1.00 52.06 90 GLY A C 1
ATOM 724 O O . GLY A 1 90 ? -30.473 32.248 7.113 1.00 52.06 90 GLY A O 1
ATOM 725 N N . SER A 1 91 ? -30.189 32.053 9.326 1.00 57.84 91 SER A N 1
ATOM 726 C CA . SER A 1 91 ? -31.565 32.355 9.696 1.00 57.84 91 SER A CA 1
ATOM 727 C C . SER A 1 91 ? -31.765 33.870 9.635 1.00 57.84 91 SER A C 1
ATOM 729 O O . SER A 1 91 ? -31.734 34.558 10.654 1.00 57.84 91 SER A O 1
ATOM 731 N N . GLN A 1 92 ? -31.916 34.409 8.424 1.00 57.53 92 GLN A N 1
ATOM 732 C CA . GLN A 1 92 ? -32.360 35.784 8.232 1.00 57.53 92 GLN A CA 1
ATOM 733 C C . GLN A 1 92 ? -33.895 35.817 8.355 1.00 57.53 92 GLN A C 1
ATOM 735 O O . GLN A 1 92 ? -34.577 35.068 7.647 1.00 57.53 92 GLN A O 1
ATOM 740 N N . PRO A 1 93 ? -34.478 36.637 9.249 1.00 53.06 93 PRO A N 1
ATOM 741 C CA . PRO A 1 93 ? -35.923 36.744 9.359 1.00 53.06 93 PRO A CA 1
ATOM 742 C C . PRO A 1 93 ? -36.484 37.412 8.099 1.00 53.06 93 PRO A C 1
ATOM 744 O O . PRO A 1 93 ? -36.029 38.468 7.663 1.00 53.06 93 PRO A O 1
ATOM 747 N N . ARG A 1 94 ? -37.470 36.750 7.497 1.00 56.31 94 ARG A N 1
ATOM 748 C CA . ARG A 1 94 ? -38.206 37.197 6.315 1.00 56.31 94 ARG A CA 1
ATOM 749 C C . ARG A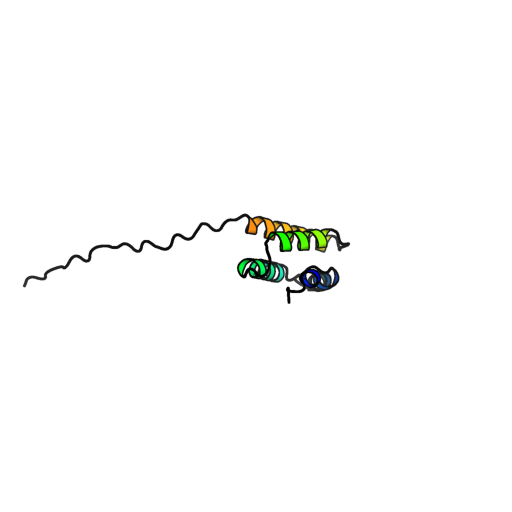 1 94 ? -39.088 38.384 6.716 1.00 56.31 94 ARG A C 1
ATOM 751 O O . ARG A 1 94 ? -40.167 38.180 7.262 1.00 56.31 94 ARG A O 1
ATOM 758 N N . GLU A 1 95 ? -38.619 39.608 6.491 1.00 57.00 95 GLU A N 1
ATOM 759 C CA . GLU A 1 95 ? -39.451 40.804 6.646 1.00 57.00 95 GLU A CA 1
ATOM 760 C C . GLU A 1 95 ? -40.585 40.790 5.612 1.00 57.00 95 GLU A C 1
ATOM 762 O O . GLU A 1 95 ? -40.377 40.695 4.400 1.00 57.00 95 GLU A O 1
ATOM 767 N N . THR A 1 96 ? -41.812 40.847 6.119 1.00 56.22 96 THR A N 1
ATOM 768 C CA . THR A 1 96 ? -43.044 40.954 5.343 1.00 56.22 96 THR A CA 1
ATOM 769 C C . THR A 1 96 ? -43.192 42.393 4.854 1.00 56.22 96 THR A C 1
ATOM 771 O O . THR A 1 96 ? -43.513 43.283 5.638 1.00 56.22 96 THR A O 1
ATOM 774 N N . VAL A 1 97 ? -42.986 42.641 3.560 1.00 61.69 97 VAL A N 1
ATOM 775 C CA . VAL A 1 97 ? -43.308 43.940 2.951 1.00 61.69 97 VAL A CA 1
ATOM 776 C C . VAL A 1 97 ? -44.814 43.992 2.690 1.00 61.69 97 VAL A C 1
ATOM 778 O O . VAL A 1 97 ? -45.332 43.259 1.848 1.00 61.69 97 VAL A O 1
ATOM 781 N N . ALA A 1 98 ? -45.524 44.848 3.425 1.00 57.34 98 ALA A N 1
ATOM 782 C CA . ALA A 1 98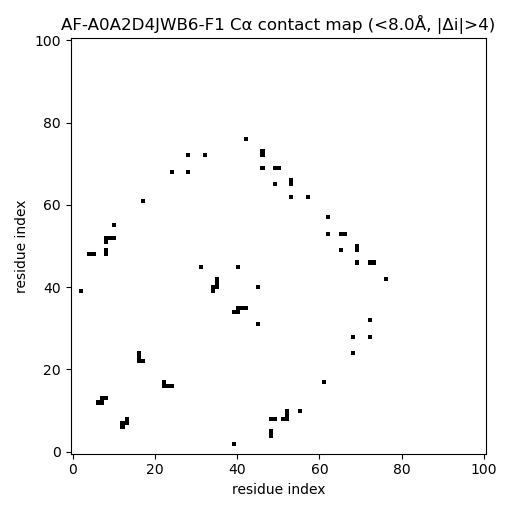 ? -46.908 45.198 3.128 1.00 57.34 98 ALA A CA 1
ATOM 783 C C . ALA A 1 98 ? -46.936 46.199 1.961 1.00 57.34 98 ALA A C 1
ATOM 785 O O . ALA A 1 98 ? -46.365 47.283 2.056 1.00 57.34 98 ALA A O 1
ATOM 786 N N . ALA A 1 99 ? -47.601 45.838 0.864 1.00 56.34 99 ALA A N 1
ATOM 787 C CA . ALA A 1 99 ? -47.930 46.771 -0.207 1.00 56.34 99 ALA A CA 1
ATOM 788 C C . ALA A 1 99 ? -49.179 47.573 0.194 1.00 56.34 99 ALA A C 1
ATOM 790 O O . ALA A 1 99 ? -50.205 46.981 0.531 1.00 56.34 99 ALA A O 1
ATOM 791 N N . GLN A 1 100 ? -49.102 48.904 0.154 1.00 49.69 100 GLN A N 1
ATOM 792 C CA . GLN A 1 100 ? -50.272 49.782 0.225 1.00 49.69 100 GLN A CA 1
ATOM 793 C C . GLN A 1 100 ? -50.503 50.414 -1.152 1.00 49.69 100 GLN A C 1
ATOM 795 O O . GLN A 1 100 ? -49.550 50.844 -1.802 1.00 49.69 100 GLN A O 1
ATOM 800 N N . SER A 1 101 ? -51.762 50.367 -1.599 1.00 57.75 101 SER A N 1
ATOM 801 C CA . SER A 1 101 ? -52.290 51.009 -2.813 1.00 57.75 101 SER A CA 1
ATOM 802 C C . SER A 1 101 ? -52.574 52.488 -2.598 1.00 57.75 101 SER A C 1
ATOM 804 O O . SER A 1 101 ? -52.890 52.854 -1.444 1.00 57.75 101 SER A O 1
#

InterPro domains:
  IPR040031 Codanin-1 [PTHR28678] (2-101)

pLDDT: mean 77.19, std 15.15, range [46.16, 91.69]

Organism: NCBI:txid1970185

Sequence (101 aa):
APVPLHLMFSQKNITYLAGSKDHEWALFLFMLHGLVEHGLMTSTEVEHGLHDLQKQTWPLDFSEELEAVLRIFISKTHTTEPKTFACDLGSQPRETVAAQS

Mean predicted aligned error: 12.27 Å

Radius of gyration: 23.18 Å; Cα contacts (8 Å, |Δi|>4): 41; chains: 1; bounding box: 69×64×29 Å

Foldseek 3Di:
DQDPVCVLLPLVNQVVLVVDPVSCLVVVLVVVVVCCVVVSDPLVSVLVSLVVSLPDDDDPVSSVVSVVSSVVSVVVVPPPPPPPPPDPPDPDDDDDDDDDD

Solvent-accessible surface area (backbone atoms only — not comparable to full-atom values): 6432 Å² total; per-residue (Å²): 128,80,75,66,57,70,55,68,49,24,69,74,54,46,47,55,39,70,71,39,97,78,44,57,55,68,59,54,51,51,52,55,50,50,34,37,77,72,68,76,40,54,67,68,60,51,53,50,38,51,53,57,46,69,73,52,97,64,59,70,70,58,48,55,52,52,52,50,51,49,52,54,52,56,58,51,74,70,52,70,72,79,76,78,72,77,80,83,73,77,88,70,82,83,81,81,82,81,86,81,132

Secondary structure (DSSP, 8-state):
-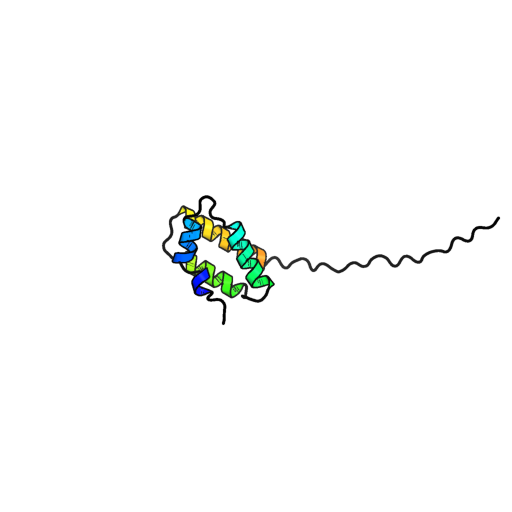---HHHHT-HHHHHHHHTSTT--HHHHHHHHHHHHHTTSS-HHHHHHHHHHHHTS---HHHHHHHHHHHHHHHHHHTS----------------------